Protein AF-A0A7W1Q4G5-F1 (afdb_monomer)

Solvent-accessible surface area (backbone atoms only — not comparable to full-atom values): 5236 Å² total; per-residue (Å²): 132,87,51,71,67,56,40,36,50,54,32,38,52,52,50,32,72,78,62,36,66,88,76,57,51,71,61,55,24,26,54,69,41,69,46,92,52,57,64,58,53,42,72,76,27,65,50,74,67,41,44,52,48,52,53,46,66,70,48,46,64,62,54,49,53,52,49,48,57,47,50,55,53,46,51,52,35,46,74,69,72,39,74,81,60,83,75,74,81,116

Structure (mmCIF, N/CA/C/O backbone):
data_AF-A0A7W1Q4G5-F1
#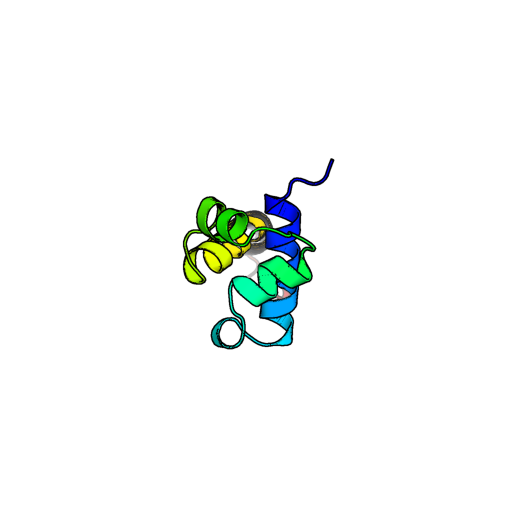
_entry.id   AF-A0A7W1Q4G5-F1
#
loop_
_atom_site.group_PDB
_atom_site.id
_atom_site.type_symbol
_atom_site.label_atom_id
_atom_site.label_alt_id
_atom_site.label_comp_id
_atom_site.label_asym_id
_atom_site.label_entity_id
_atom_site.label_seq_id
_atom_site.pdbx_PDB_ins_code
_atom_site.Cartn_x
_atom_site.Cartn_y
_atom_site.Cartn_z
_atom_site.occupancy
_atom_site.B_iso_or_equiv
_atom_site.auth_seq_id
_atom_site.auth_comp_id
_atom_site.auth_asym_id
_atom_site.auth_atom_id
_atom_site.pdbx_PDB_model_num
ATOM 1 N N . MET A 1 1 ? 12.205 3.037 16.790 1.00 46.62 1 MET A N 1
ATOM 2 C CA . MET A 1 1 ? 10.890 2.675 17.366 1.00 46.62 1 MET A CA 1
ATOM 3 C C . MET A 1 1 ? 9.935 2.524 16.199 1.00 46.62 1 MET A C 1
ATOM 5 O O . MET A 1 1 ? 9.783 3.490 15.472 1.00 46.62 1 MET A O 1
ATOM 9 N N . THR A 1 2 ? 9.397 1.331 15.947 1.00 60.88 2 THR A N 1
ATOM 10 C CA . THR A 1 2 ? 8.468 1.111 14.824 1.00 60.88 2 THR A CA 1
ATOM 11 C C . THR A 1 2 ? 7.169 1.855 15.105 1.00 60.88 2 THR A C 1
ATOM 13 O O . THR A 1 2 ? 6.531 1.580 16.129 1.00 60.88 2 THR A O 1
ATOM 16 N N . ASP A 1 3 ? 6.821 2.803 14.237 1.00 84.00 3 ASP A N 1
ATOM 17 C CA . ASP A 1 3 ? 5.611 3.608 14.369 1.00 84.00 3 ASP A CA 1
ATOM 18 C C . ASP A 1 3 ? 4.366 2.702 14.330 1.00 84.00 3 ASP A C 1
ATOM 20 O O . ASP A 1 3 ? 4.355 1.634 13.709 1.00 84.00 3 ASP A O 1
ATOM 24 N N . THR A 1 4 ? 3.306 3.103 15.030 1.00 86.62 4 THR A N 1
ATOM 25 C CA . THR A 1 4 ? 2.024 2.385 15.029 1.00 86.62 4 THR A CA 1
ATOM 26 C C . THR A 1 4 ? 1.485 2.271 13.607 1.00 86.62 4 THR A C 1
ATOM 28 O O . THR A 1 4 ? 0.986 1.211 13.232 1.00 86.62 4 THR A O 1
ATOM 31 N N . ARG A 1 5 ? 1.665 3.318 12.791 1.00 88.62 5 ARG A N 1
ATOM 32 C CA . ARG A 1 5 ? 1.304 3.319 11.371 1.00 88.62 5 ARG A CA 1
ATOM 33 C C . ARG A 1 5 ? 1.982 2.186 10.599 1.00 88.62 5 ARG A C 1
ATOM 35 O O . ARG A 1 5 ? 1.301 1.470 9.870 1.00 88.62 5 ARG A O 1
ATOM 42 N N . ASP A 1 6 ? 3.280 1.976 10.802 1.00 90.62 6 ASP A N 1
ATOM 43 C CA . ASP A 1 6 ? 4.039 0.941 10.090 1.00 90.62 6 ASP A CA 1
ATOM 44 C C . ASP A 1 6 ? 3.601 -0.467 10.497 1.00 90.62 6 ASP A C 1
ATOM 46 O O . ASP A 1 6 ? 3.458 -1.345 9.651 1.00 90.62 6 ASP A O 1
ATOM 50 N N . LYS A 1 7 ? 3.315 -0.689 11.787 1.00 92.00 7 LYS A N 1
ATOM 51 C CA . LYS A 1 7 ? 2.791 -1.982 12.263 1.00 92.00 7 LYS A CA 1
ATOM 52 C C . LYS A 1 7 ? 1.429 -2.303 11.658 1.00 92.00 7 LYS A C 1
ATOM 54 O O . LYS A 1 7 ? 1.178 -3.447 11.289 1.00 92.00 7 LYS A O 1
ATOM 59 N N . LEU A 1 8 ? 0.558 -1.298 11.568 1.00 93.50 8 LEU A N 1
ATOM 60 C CA . LEU A 1 8 ? -0.752 -1.429 10.936 1.00 93.50 8 LEU A CA 1
ATOM 61 C C . LEU A 1 8 ? -0.616 -1.745 9.445 1.00 93.50 8 LEU A C 1
ATOM 63 O O . LEU A 1 8 ? -1.302 -2.640 8.955 1.00 93.50 8 LEU A O 1
ATOM 67 N N . LEU A 1 9 ? 0.289 -1.051 8.751 1.00 95.06 9 LEU A N 1
ATOM 68 C CA . LEU A 1 9 ? 0.516 -1.244 7.323 1.00 95.06 9 LEU A CA 1
ATOM 69 C C . LEU A 1 9 ? 1.070 -2.642 7.021 1.00 95.06 9 LEU A C 1
ATOM 71 O O . LEU A 1 9 ? 0.530 -3.324 6.158 1.00 95.06 9 LEU A O 1
ATOM 75 N N . SER A 1 10 ? 2.064 -3.109 7.783 1.00 95.69 10 SER A N 1
ATOM 76 C CA . SER A 1 10 ? 2.627 -4.458 7.622 1.00 95.69 10 SER A CA 1
ATOM 77 C C . SER A 1 10 ? 1.612 -5.562 7.932 1.00 95.69 10 SER A C 1
ATOM 79 O O . SER A 1 10 ? 1.544 -6.559 7.218 1.00 95.69 10 SER A O 1
ATOM 81 N N . ALA A 1 11 ? 0.785 -5.390 8.970 1.00 96.06 11 ALA A N 1
ATOM 82 C CA . ALA A 1 11 ? -0.273 -6.350 9.279 1.00 96.06 11 ALA A CA 1
ATOM 83 C C . ALA A 1 11 ? -1.349 -6.394 8.180 1.00 96.06 11 ALA A C 1
ATOM 85 O O . ALA A 1 11 ? -1.842 -7.470 7.842 1.00 96.06 11 ALA A O 1
ATOM 86 N N . ALA A 1 12 ? -1.711 -5.237 7.618 1.00 96.44 12 ALA A N 1
ATOM 87 C CA . ALA A 1 12 ? -2.647 -5.162 6.502 1.00 96.44 12 ALA A CA 1
ATOM 88 C C . ALA A 1 12 ? -2.093 -5.818 5.238 1.00 96.44 12 ALA A C 1
ATOM 90 O O . ALA A 1 12 ? -2.805 -6.595 4.612 1.00 96.44 12 ALA A O 1
ATOM 91 N N . GLU A 1 13 ? -0.832 -5.544 4.900 1.00 97.31 13 GLU A N 1
ATOM 92 C CA . GLU A 1 13 ? -0.133 -6.129 3.754 1.00 97.31 13 GLU A CA 1
ATOM 93 C C . GLU A 1 13 ? -0.177 -7.659 3.807 1.00 97.31 13 GLU A C 1
ATOM 95 O O . GLU A 1 13 ? -0.634 -8.297 2.859 1.00 97.31 13 GLU A O 1
ATOM 100 N N . GLN A 1 14 ? 0.179 -8.241 4.954 1.00 98.00 14 GLN A N 1
ATOM 101 C CA . GLN A 1 14 ? 0.152 -9.689 5.135 1.00 98.00 14 GLN A CA 1
ATOM 102 C C . GLN A 1 14 ? -1.269 -10.266 5.036 1.00 98.00 14 GLN A C 1
ATOM 104 O O . GLN A 1 14 ? -1.504 -11.220 4.295 1.00 98.00 14 GLN A O 1
ATOM 109 N N . LEU A 1 15 ? -2.245 -9.668 5.727 1.00 98.00 15 LEU A N 1
ATOM 110 C CA . LEU A 1 15 ? -3.627 -10.156 5.695 1.00 98.00 15 LEU A CA 1
ATOM 111 C C . LEU A 1 15 ? -4.256 -10.043 4.300 1.00 98.00 15 LEU A C 1
ATOM 113 O O . LEU A 1 15 ? -4.971 -10.953 3.879 1.00 98.00 15 LEU A O 1
ATOM 117 N N . PHE A 1 16 ? -4.007 -8.944 3.585 1.00 97.69 16 PHE A N 1
ATOM 118 C CA . PHE A 1 16 ? -4.495 -8.757 2.219 1.00 97.69 16 PHE A CA 1
ATOM 119 C C . PHE A 1 16 ? -3.851 -9.751 1.252 1.00 97.69 16 PHE A C 1
ATOM 121 O O . PHE A 1 16 ? -4.560 -10.284 0.402 1.00 97.69 16 PHE A O 1
ATOM 128 N N . ALA A 1 17 ? -2.555 -10.040 1.397 1.00 97.00 17 ALA A N 1
ATOM 129 C CA . ALA A 1 17 ? -1.864 -11.027 0.569 1.00 97.00 17 ALA A CA 1
ATOM 130 C C . ALA A 1 17 ? -2.394 -12.454 0.793 1.00 97.00 17 ALA A C 1
ATOM 132 O O . ALA A 1 17 ? -2.571 -13.204 -0.163 1.00 97.00 17 ALA A O 1
ATOM 133 N N . GLU A 1 18 ? -2.679 -12.825 2.042 1.00 98.06 18 GLU A N 1
ATOM 134 C CA . GLU A 1 18 ? -3.126 -14.179 2.392 1.00 98.06 18 GLU A CA 1
ATOM 135 C C . GLU A 1 18 ? -4.608 -14.429 2.081 1.00 98.06 18 GLU A C 1
ATOM 137 O O . GLU A 1 18 ? -4.989 -15.544 1.723 1.00 98.06 18 GLU A O 1
ATOM 142 N N . ARG A 1 19 ? -5.466 -13.418 2.263 1.00 97.69 19 ARG A N 1
ATOM 143 C CA . ARG A 1 19 ? -6.932 -13.596 2.266 1.00 97.69 19 ARG A CA 1
ATOM 144 C C . ARG A 1 19 ? -7.666 -12.779 1.207 1.00 97.69 19 ARG A C 1
ATOM 146 O O . ARG A 1 19 ? -8.859 -12.996 1.006 1.00 97.69 19 ARG A O 1
ATOM 153 N N . GLY A 1 20 ? -6.980 -11.857 0.541 1.00 96.56 20 GLY A N 1
ATOM 154 C CA . GLY A 1 20 ? -7.584 -10.880 -0.357 1.00 96.56 20 GLY A CA 1
ATOM 155 C C . GLY A 1 20 ? -8.122 -9.648 0.376 1.00 96.56 20 GLY A C 1
ATOM 156 O O . GLY A 1 20 ? -8.512 -9.695 1.545 1.00 96.56 20 GLY A O 1
ATOM 157 N N . VAL A 1 21 ? -8.160 -8.525 -0.343 1.00 96.25 21 VAL A N 1
ATOM 158 C CA . VAL A 1 21 ? -8.519 -7.198 0.187 1.00 96.25 21 VAL A CA 1
ATOM 159 C C . VAL A 1 21 ? -9.938 -7.176 0.766 1.00 96.25 21 VAL A C 1
ATOM 161 O O . VAL A 1 21 ? -10.152 -6.694 1.879 1.00 96.25 21 VAL A O 1
ATOM 164 N N . ASP A 1 22 ? -10.913 -7.749 0.059 1.00 95.94 22 ASP A N 1
ATOM 165 C CA . ASP A 1 22 ? -12.323 -7.673 0.462 1.00 95.94 22 ASP A CA 1
ATOM 166 C C . ASP A 1 22 ? -12.679 -8.527 1.681 1.00 95.94 22 ASP A C 1
ATOM 168 O O . ASP A 1 22 ? -13.638 -8.219 2.396 1.00 95.94 22 ASP A O 1
ATOM 172 N N . ALA A 1 23 ? -11.881 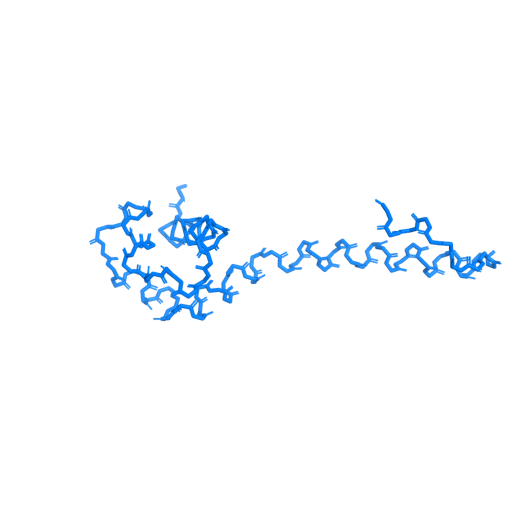-9.561 1.954 1.00 96.38 23 ALA A N 1
ATOM 173 C CA . ALA A 1 23 ? -12.092 -10.499 3.051 1.00 96.38 23 ALA A CA 1
ATOM 174 C C . ALA A 1 23 ? -11.559 -9.998 4.404 1.00 96.38 23 ALA A C 1
ATOM 176 O O . ALA A 1 23 ? -11.704 -10.698 5.410 1.00 96.38 23 ALA A O 1
ATOM 177 N N . VAL A 1 24 ? -10.919 -8.823 4.435 1.00 95.88 24 VAL A N 1
ATOM 178 C CA . VAL A 1 24 ? -10.229 -8.291 5.614 1.00 95.88 24 VAL A CA 1
ATOM 179 C C . VAL A 1 24 ? -10.845 -6.957 6.048 1.00 95.88 24 VAL A C 1
ATOM 181 O O . VAL A 1 24 ? -11.063 -6.025 5.266 1.00 95.88 24 VAL A O 1
ATOM 184 N N . SER A 1 25 ? -11.141 -6.856 7.342 1.00 93.56 25 SER A N 1
ATOM 185 C CA . SER A 1 25 ? -11.662 -5.646 7.982 1.00 93.56 25 SER A CA 1
ATOM 186 C C . SER A 1 25 ? -10.572 -4.835 8.697 1.00 93.56 25 SER A C 1
ATOM 188 O O . SER A 1 25 ? -9.584 -5.375 9.193 1.00 93.56 25 SER A O 1
ATOM 190 N N . LEU A 1 26 ? -10.798 -3.526 8.863 1.00 92.00 26 LEU A N 1
ATOM 191 C CA . LEU A 1 26 ? -9.896 -2.638 9.620 1.00 92.00 26 LEU A CA 1
ATOM 192 C C . LEU A 1 26 ? -9.693 -3.082 11.079 1.00 92.00 26 LEU A C 1
ATOM 194 O O . LEU A 1 26 ? -8.631 -2.873 11.669 1.00 92.00 26 LEU A O 1
ATOM 198 N N . ARG A 1 27 ? -10.702 -3.730 11.671 1.00 91.62 27 ARG A N 1
ATOM 199 C CA . ARG A 1 27 ? -10.617 -4.286 13.028 1.00 91.62 27 ARG A CA 1
ATOM 200 C C . ARG A 1 27 ? -9.666 -5.478 13.095 1.00 91.62 27 ARG A C 1
ATOM 202 O O . ARG A 1 27 ? -8.916 -5.592 14.061 1.00 91.62 27 ARG A O 1
ATOM 209 N N . GLU A 1 28 ? -9.688 -6.353 12.090 1.00 93.88 28 GLU A N 1
ATOM 210 C CA . GLU A 1 28 ? -8.749 -7.477 12.001 1.00 93.88 28 GLU A CA 1
ATOM 211 C C . GLU A 1 28 ? -7.311 -6.984 11.853 1.00 93.88 28 GLU A C 1
ATOM 213 O O . GLU A 1 28 ? -6.445 -7.469 12.575 1.00 93.88 28 GLU A O 1
ATOM 218 N N . ILE A 1 29 ? -7.088 -5.966 11.016 1.00 93.94 29 ILE A N 1
ATOM 219 C CA . ILE A 1 29 ? -5.782 -5.309 10.851 1.00 93.94 29 ILE A CA 1
ATOM 220 C C . ILE A 1 29 ? -5.294 -4.734 12.186 1.00 93.94 29 ILE A C 1
ATOM 222 O O . ILE A 1 29 ? -4.184 -5.031 12.623 1.00 93.94 29 ILE A O 1
ATOM 226 N N . THR A 1 30 ? -6.145 -3.967 12.877 1.00 91.31 30 THR A N 1
ATOM 227 C CA . THR A 1 30 ? -5.819 -3.378 14.190 1.00 91.31 30 THR A CA 1
ATOM 228 C C . THR A 1 30 ? -5.393 -4.457 15.190 1.00 91.31 30 THR A C 1
ATOM 230 O O . THR A 1 30 ? -4.384 -4.315 15.883 1.00 91.31 30 THR A O 1
ATOM 233 N N . ARG A 1 31 ? -6.156 -5.558 15.248 1.00 92.56 31 ARG A N 1
ATOM 234 C CA . ARG A 1 31 ? -5.895 -6.681 16.153 1.00 92.56 31 ARG A CA 1
ATOM 235 C C . ARG A 1 31 ? -4.588 -7.393 15.807 1.00 92.56 31 ARG A C 1
ATOM 237 O O . ARG A 1 31 ? -3.811 -7.675 16.713 1.00 92.56 31 ARG A O 1
ATOM 244 N N . ALA A 1 32 ? -4.339 -7.661 14.526 1.00 93.94 32 ALA A N 1
ATOM 245 C CA . ALA A 1 32 ? -3.123 -8.323 14.056 1.00 93.94 32 ALA A CA 1
ATOM 246 C C . ALA A 1 32 ? -1.861 -7.488 14.326 1.00 93.94 32 ALA A C 1
ATOM 248 O O . ALA A 1 32 ? -0.831 -8.031 14.708 1.00 93.94 32 ALA A O 1
ATOM 249 N N . ALA A 1 33 ? -1.961 -6.162 14.233 1.00 92.12 33 ALA A N 1
ATOM 250 C CA . ALA A 1 33 ? -0.875 -5.247 14.572 1.00 92.12 33 ALA A CA 1
ATOM 251 C C . ALA A 1 33 ? -0.617 -5.098 16.087 1.00 92.12 33 ALA A C 1
ATOM 253 O O . ALA A 1 33 ? 0.276 -4.348 16.491 1.00 92.12 33 ALA A O 1
ATOM 254 N N . GLY A 1 34 ? -1.419 -5.747 16.941 1.00 89.06 34 GLY A N 1
ATOM 255 C CA . GLY A 1 34 ? -1.336 -5.614 18.398 1.00 89.06 34 GLY A CA 1
ATOM 256 C C . GLY A 1 34 ? -1.754 -4.233 18.920 1.00 89.06 34 GLY A C 1
ATOM 257 O O . GLY A 1 34 ? -1.466 -3.891 20.070 1.00 89.06 34 GLY A O 1
ATOM 258 N N . ALA A 1 35 ? -2.426 -3.425 18.096 1.00 81.69 35 ALA A N 1
ATOM 259 C CA . ALA A 1 35 ? -2.942 -2.130 18.506 1.00 81.69 35 ALA A CA 1
ATOM 260 C C . ALA A 1 35 ? -4.235 -2.323 19.312 1.00 81.69 35 ALA A C 1
ATOM 262 O O . ALA A 1 35 ? -5.132 -3.069 18.926 1.00 81.69 35 ALA A O 1
ATOM 263 N N . ARG A 1 36 ? -4.356 -1.632 20.451 1.00 71.69 36 ARG A N 1
ATOM 264 C CA . ARG A 1 36 ? -5.575 -1.692 21.280 1.00 71.69 36 ARG A CA 1
ATOM 265 C C . ARG A 1 36 ? -6.686 -0.763 20.783 1.00 71.69 36 ARG A C 1
ATOM 267 O O . ARG A 1 36 ? -7.816 -0.889 21.239 1.00 71.69 36 ARG A O 1
ATOM 274 N N . ASN A 1 37 ? -6.374 0.170 19.878 1.00 68.50 37 ASN A N 1
ATOM 275 C CA . ASN A 1 37 ? -7.293 1.222 19.456 1.00 68.50 37 ASN A CA 1
ATOM 276 C C . ASN A 1 37 ? -7.510 1.227 17.935 1.00 68.50 37 ASN A C 1
ATOM 278 O O . ASN A 1 37 ? -6.620 1.604 17.178 1.00 68.50 37 ASN A O 1
ATOM 282 N N . VAL A 1 38 ? -8.724 0.869 17.507 1.00 65.19 38 VAL A N 1
ATOM 283 C CA . VAL A 1 38 ? -9.158 0.875 16.095 1.00 65.19 38 VAL A CA 1
ATOM 284 C C . VAL A 1 38 ? -9.180 2.289 15.504 1.00 65.19 38 VAL A C 1
ATOM 286 O O . VAL A 1 38 ? -8.975 2.447 14.302 1.00 65.19 38 VAL A O 1
ATOM 289 N N . ILE A 1 39 ? -9.337 3.323 16.340 1.00 72.00 39 ILE A N 1
ATOM 290 C CA . ILE A 1 39 ? -9.298 4.727 15.904 1.00 72.00 39 ILE A CA 1
ATOM 291 C C . ILE A 1 39 ? -7.939 5.060 15.277 1.00 72.00 39 ILE A C 1
ATOM 293 O O . ILE A 1 39 ? -7.885 5.866 14.360 1.00 72.00 39 ILE A O 1
ATOM 297 N N . ALA A 1 40 ? -6.852 4.397 15.690 1.00 68.38 40 ALA A N 1
ATOM 298 C CA . ALA A 1 40 ? -5.543 4.595 15.070 1.00 68.38 40 ALA A CA 1
ATOM 299 C C . ALA A 1 40 ? -5.549 4.199 13.582 1.00 68.38 40 ALA A C 1
ATOM 301 O O . ALA A 1 40 ? -5.025 4.933 12.753 1.00 68.38 40 ALA A O 1
ATOM 302 N N . VAL A 1 41 ? -6.197 3.086 13.217 1.00 69.81 41 VAL A N 1
ATOM 303 C CA . VAL A 1 41 ? -6.315 2.667 11.808 1.00 69.81 41 VAL A CA 1
ATOM 304 C C . VAL A 1 41 ? -7.165 3.642 11.008 1.00 69.81 41 VAL A C 1
ATOM 306 O O . VAL A 1 41 ? -6.749 4.060 9.934 1.00 69.81 41 VAL A O 1
ATOM 309 N N . GLN A 1 42 ? -8.327 4.028 11.536 1.00 73.50 42 GLN A N 1
ATOM 310 C CA . GLN A 1 42 ? -9.207 4.978 10.850 1.00 73.50 42 GLN A CA 1
ATOM 311 C C . GLN A 1 42 ? -8.569 6.364 10.712 1.00 73.50 42 GLN A C 1
ATOM 313 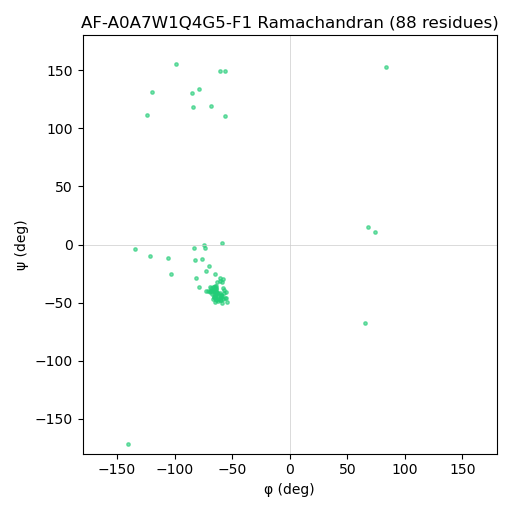O O . GLN A 1 42 ? -8.735 7.002 9.685 1.00 73.50 42 GLN A O 1
ATOM 318 N N . TYR A 1 43 ? -7.789 6.814 11.695 1.00 77.50 43 TYR A N 1
ATOM 319 C CA . TYR A 1 43 ? -7.067 8.082 11.604 1.00 77.50 43 TYR A CA 1
ATOM 320 C C . TYR A 1 43 ? -5.945 8.045 10.557 1.00 77.50 43 TYR A C 1
ATOM 322 O O . TYR A 1 43 ? -5.732 9.020 9.846 1.00 77.50 43 TYR A O 1
ATOM 330 N N . HIS A 1 44 ? -5.212 6.932 10.455 1.00 81.75 44 HIS A N 1
ATOM 331 C CA . HIS A 1 44 ? -4.074 6.836 9.538 1.00 81.75 44 HIS A CA 1
ATOM 332 C C . HIS A 1 44 ? -4.459 6.527 8.092 1.00 81.75 44 HIS A C 1
ATOM 334 O O . HIS A 1 44 ? -3.703 6.889 7.190 1.00 81.75 44 HIS A O 1
ATOM 340 N N . PHE A 1 45 ? -5.572 5.824 7.880 1.00 87.75 45 PHE A N 1
ATOM 341 C CA . PHE A 1 45 ? -5.905 5.256 6.574 1.00 87.75 45 PHE A CA 1
ATOM 342 C C . PHE A 1 45 ? -7.351 5.472 6.138 1.00 87.75 45 PHE A C 1
ATOM 344 O O . PHE A 1 45 ? -7.665 5.098 5.018 1.00 87.75 45 PHE A O 1
ATOM 351 N N . GLU A 1 46 ? -8.204 6.063 6.980 1.00 88.12 46 GLU A N 1
ATOM 352 C CA . GLU A 1 46 ? -9.622 6.342 6.712 1.00 88.12 46 GLU A CA 1
ATOM 353 C C . GLU A 1 46 ? -10.481 5.075 6.540 1.00 88.12 46 GLU A C 1
ATOM 355 O O . GLU A 1 46 ? -11.288 4.738 7.414 1.00 88.12 46 GLU A O 1
ATOM 360 N N . ASP A 1 47 ? -10.254 4.320 5.467 1.00 91.81 47 ASP A N 1
ATOM 361 C CA . ASP A 1 47 ? -10.983 3.117 5.095 1.00 91.81 47 ASP A CA 1
ATOM 362 C C . ASP A 1 47 ? -10.068 2.007 4.523 1.00 91.81 47 ASP A C 1
ATOM 364 O O . ASP A 1 47 ? -8.838 2.067 4.571 1.00 91.81 47 ASP A O 1
ATOM 368 N N . ARG A 1 48 ? -10.668 0.930 3.998 1.00 93.81 48 ARG A N 1
ATOM 369 C CA . ARG A 1 48 ? -9.925 -0.179 3.375 1.00 93.81 48 ARG A CA 1
ATOM 370 C C . ARG A 1 48 ? -9.165 0.265 2.119 1.00 93.81 48 ARG A C 1
ATOM 372 O O . ARG A 1 48 ? -8.057 -0.217 1.886 1.00 93.81 48 ARG A O 1
ATOM 379 N N . ALA A 1 49 ? -9.755 1.147 1.314 1.00 94.81 49 ALA A N 1
ATOM 380 C CA . ALA A 1 49 ? -9.140 1.643 0.090 1.00 94.81 49 ALA A CA 1
ATOM 381 C C . ALA A 1 49 ? -7.935 2.539 0.407 1.00 94.81 49 ALA A C 1
ATOM 383 O O . ALA A 1 49 ? -6.909 2.435 -0.265 1.00 94.81 49 ALA A O 1
ATOM 384 N N . GLY A 1 50 ? -7.999 3.340 1.471 1.00 95.56 50 GLY A N 1
ATOM 385 C CA . GLY A 1 50 ? -6.874 4.126 1.962 1.00 95.56 50 GLY A CA 1
ATOM 386 C C . GLY A 1 50 ? -5.739 3.256 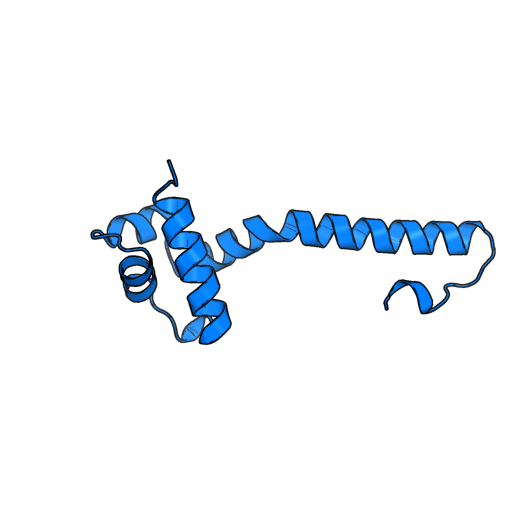2.506 1.00 95.56 50 GLY A C 1
ATOM 387 O O . GLY A 1 50 ? -4.572 3.537 2.228 1.00 95.56 50 GLY A O 1
ATOM 388 N N . VAL A 1 51 ? -6.044 2.132 3.171 1.00 95.38 51 VAL A N 1
ATOM 389 C CA . VAL A 1 51 ? -5.017 1.136 3.542 1.00 95.38 51 VAL A CA 1
ATOM 390 C C . VAL A 1 51 ? -4.352 0.550 2.293 1.00 95.38 51 VAL A C 1
ATOM 392 O O . VAL A 1 51 ? -3.125 0.524 2.211 1.00 95.38 51 VAL A O 1
ATOM 395 N N . LEU A 1 52 ? -5.138 0.111 1.302 1.00 96.00 52 LEU A N 1
ATOM 396 C CA . LEU A 1 52 ? -4.599 -0.429 0.050 1.00 96.00 52 LEU A CA 1
ATOM 397 C C . LEU A 1 52 ? -3.738 0.608 -0.684 1.00 96.00 52 LEU A C 1
ATOM 399 O O . LEU A 1 52 ? -2.639 0.294 -1.129 1.00 96.00 52 LEU A O 1
ATOM 403 N N . THR A 1 53 ? -4.202 1.855 -0.749 1.00 96.69 53 THR A N 1
ATOM 404 C CA . THR A 1 53 ? -3.465 2.974 -1.350 1.00 96.69 53 THR A CA 1
ATOM 405 C C . THR A 1 53 ? -2.138 3.209 -0.636 1.00 96.69 53 THR A C 1
ATOM 407 O O . THR A 1 53 ? -1.122 3.407 -1.294 1.00 96.69 53 THR A O 1
ATOM 410 N N . ALA A 1 54 ? -2.105 3.133 0.697 1.00 96.06 54 ALA A N 1
ATOM 411 C CA . ALA A 1 54 ? -0.869 3.279 1.459 1.00 96.06 54 ALA A CA 1
ATOM 412 C C . ALA A 1 54 ? 0.128 2.136 1.201 1.00 96.06 54 ALA A C 1
ATOM 414 O O . ALA A 1 54 ? 1.331 2.388 1.140 1.00 96.06 54 ALA A O 1
ATOM 415 N N . ILE A 1 55 ? -0.355 0.900 1.022 1.00 96.31 55 ILE A N 1
ATOM 416 C CA . ILE A 1 55 ? 0.489 -0.241 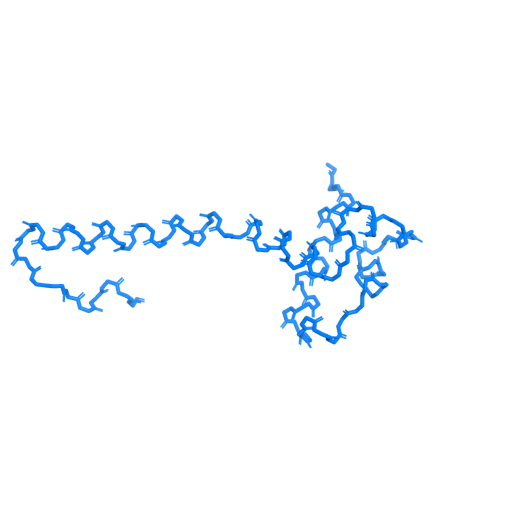0.635 1.00 96.31 55 ILE A CA 1
ATOM 417 C C . ILE A 1 55 ? 1.052 -0.000 -0.769 1.00 96.31 55 ILE A C 1
ATOM 419 O O . ILE A 1 55 ? 2.260 -0.078 -0.968 1.00 96.31 55 ILE A O 1
ATOM 423 N N . LEU A 1 56 ? 0.207 0.370 -1.734 1.00 96.19 56 LEU A N 1
ATOM 424 C CA . LEU A 1 56 ? 0.658 0.679 -3.093 1.00 96.19 56 LEU A CA 1
ATOM 425 C C . LEU A 1 56 ? 1.691 1.809 -3.096 1.00 96.19 56 LEU A C 1
ATOM 427 O O . LEU A 1 56 ? 2.750 1.653 -3.688 1.00 96.19 56 LEU A O 1
ATOM 431 N N . ALA A 1 57 ? 1.445 2.902 -2.375 1.00 96.25 57 ALA A N 1
ATOM 432 C CA . ALA A 1 57 ? 2.380 4.022 -2.276 1.00 96.25 57 ALA A CA 1
ATOM 433 C C . ALA A 1 57 ? 3.736 3.625 -1.666 1.00 96.25 57 ALA A C 1
ATOM 435 O O . ALA A 1 57 ? 4.759 4.196 -2.034 1.00 96.25 57 ALA A O 1
ATOM 436 N N . LYS A 1 58 ? 3.758 2.641 -0.756 1.00 95.06 58 LYS A N 1
ATOM 437 C CA . LYS A 1 58 ? 4.994 2.090 -0.186 1.00 95.06 58 LYS A CA 1
ATOM 438 C C . LYS A 1 58 ? 5.809 1.301 -1.220 1.00 95.06 58 LYS A C 1
ATOM 440 O O . LYS A 1 58 ? 7.029 1.370 -1.170 1.00 95.06 58 LYS A O 1
ATOM 445 N N . HIS A 1 59 ? 5.163 0.563 -2.126 1.00 95.56 59 HIS A N 1
ATOM 446 C CA . HIS A 1 59 ? 5.843 -0.373 -3.038 1.00 95.56 59 HIS A CA 1
ATOM 447 C C . HIS A 1 59 ? 6.011 0.128 -4.478 1.00 95.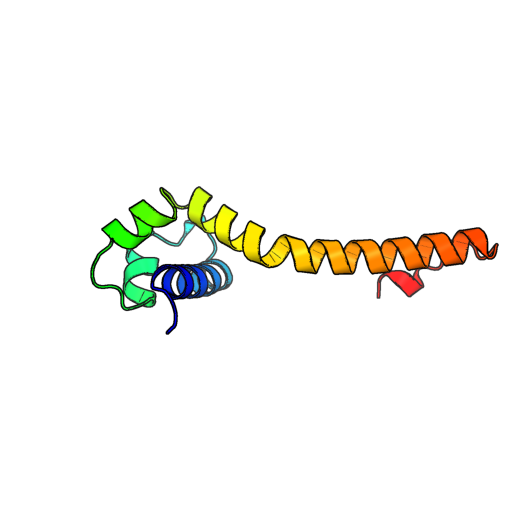56 59 HIS A C 1
ATOM 449 O O . HIS A 1 59 ? 6.924 -0.315 -5.171 1.00 95.56 59 HIS A O 1
ATOM 455 N N . LEU A 1 60 ? 5.157 1.044 -4.940 1.00 96.50 60 LEU A N 1
ATOM 456 C CA . LEU A 1 60 ? 5.210 1.585 -6.300 1.00 96.50 60 LEU A CA 1
ATOM 457 C C . LEU A 1 60 ? 6.572 2.191 -6.665 1.00 96.50 60 LEU A C 1
ATOM 459 O O . LEU A 1 60 ? 7.030 1.890 -7.761 1.00 96.50 60 LEU A O 1
ATOM 463 N N . PRO A 1 61 ? 7.272 2.943 -5.790 1.00 97.56 61 PRO A N 1
ATOM 464 C CA . PRO A 1 61 ? 8.587 3.482 -6.135 1.00 97.56 61 PRO A CA 1
ATOM 465 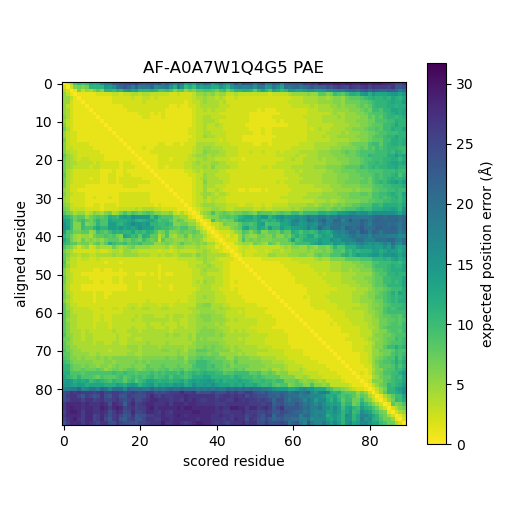C C . PRO A 1 61 ? 9.603 2.407 -6.543 1.00 97.56 61 PRO A C 1
ATOM 467 O O . PRO A 1 61 ? 10.319 2.582 -7.527 1.00 97.56 61 PRO A O 1
ATOM 470 N N . ASP A 1 62 ? 9.631 1.273 -5.838 1.00 96.88 62 ASP A N 1
ATOM 471 C CA . ASP A 1 62 ? 10.547 0.169 -6.145 1.00 96.88 62 ASP A CA 1
ATOM 472 C C . ASP A 1 62 ? 10.144 -0.547 -7.443 1.00 96.88 62 ASP A C 1
ATOM 474 O O . ASP A 1 62 ? 10.993 -0.901 -8.267 1.00 96.88 62 ASP A O 1
ATOM 478 N N . VAL A 1 63 ? 8.835 -0.732 -7.652 1.00 96.31 63 VAL A N 1
ATOM 479 C CA . VAL A 1 63 ? 8.283 -1.303 -8.891 1.00 96.31 63 VAL A CA 1
ATOM 480 C C . VAL A 1 63 ? 8.613 -0.417 -10.090 1.00 96.31 63 VAL A C 1
ATOM 482 O O . VAL A 1 63 ? 9.050 -0.926 -11.123 1.00 96.31 63 VAL A O 1
ATOM 485 N N . ASP A 1 64 ? 8.442 0.894 -9.956 1.00 97.06 64 ASP A N 1
ATOM 486 C CA . ASP A 1 64 ? 8.702 1.865 -11.015 1.00 97.06 64 ASP A CA 1
ATOM 487 C C . ASP A 1 64 ? 10.198 1.984 -11.303 1.00 97.06 64 ASP A C 1
ATOM 489 O O . ASP A 1 64 ? 10.591 1.982 -12.467 1.00 97.06 64 ASP A O 1
ATOM 493 N N . ALA A 1 65 ? 11.053 1.975 -10.276 1.00 97.19 65 ALA A N 1
ATOM 494 C CA . ALA A 1 65 ? 12.502 1.931 -10.462 1.00 97.19 65 ALA A CA 1
ATOM 495 C C . ALA A 1 65 ? 12.932 0.682 -11.246 1.00 97.19 65 ALA A C 1
ATOM 497 O O . ALA A 1 65 ? 13.731 0.770 -12.182 1.00 97.19 65 ALA A O 1
ATOM 498 N N . ARG A 1 66 ? 12.367 -0.486 -10.913 1.00 96.38 66 ARG A N 1
ATOM 499 C CA . ARG A 1 66 ? 12.641 -1.719 -11.658 1.00 96.38 66 ARG A CA 1
ATOM 500 C C . ARG A 1 66 ? 12.110 -1.640 -13.087 1.00 96.38 66 ARG A C 1
ATOM 502 O O . ARG A 1 66 ? 12.814 -2.060 -14.000 1.00 96.38 66 ARG A O 1
ATOM 509 N N . ARG A 1 67 ? 10.903 -1.104 -13.288 1.00 96.00 67 ARG A N 1
ATOM 510 C CA . ARG A 1 67 ? 10.309 -0.909 -14.617 1.00 96.00 67 ARG A CA 1
ATOM 511 C C . ARG A 1 67 ? 11.177 0.005 -15.481 1.00 96.00 67 ARG A C 1
ATOM 513 O O . ARG A 1 67 ? 11.446 -0.365 -16.617 1.00 96.00 67 ARG A O 1
ATOM 520 N N . HIS A 1 68 ? 11.630 1.143 -14.960 1.00 96.81 68 HIS A N 1
ATOM 521 C CA . HIS A 1 68 ? 12.505 2.059 -15.695 1.00 96.81 68 HIS A CA 1
ATOM 522 C C . HIS A 1 68 ? 13.814 1.381 -16.095 1.00 96.81 68 HIS A C 1
ATOM 524 O O . HIS A 1 68 ? 14.149 1.394 -17.268 1.00 96.81 68 HIS A O 1
ATOM 530 N N . ALA A 1 69 ? 14.468 0.654 -15.185 1.00 95.38 69 ALA A N 1
ATOM 531 C CA . ALA A 1 69 ? 15.699 -0.064 -15.520 1.00 95.38 69 ALA A CA 1
ATOM 532 C C . ALA A 1 69 ? 15.524 -1.094 -16.658 1.00 95.38 69 ALA A C 1
ATOM 534 O O . ALA A 1 69 ? 16.454 -1.339 -17.423 1.00 95.38 69 ALA A O 1
ATOM 535 N N . LEU A 1 70 ? 14.346 -1.720 -16.766 1.00 92.75 70 LEU A N 1
ATOM 536 C CA . LEU A 1 70 ? 14.033 -2.626 -17.875 1.00 92.75 70 LEU A CA 1
ATOM 537 C C . LEU A 1 70 ? 13.807 -1.866 -19.190 1.00 92.75 70 LEU A C 1
ATOM 539 O O . LEU A 1 70 ? 14.257 -2.327 -20.235 1.00 92.75 70 LEU A O 1
ATOM 543 N N . LEU A 1 71 ? 13.124 -0.719 -19.139 1.00 94.00 71 LEU A N 1
ATOM 544 C CA . LEU A 1 71 ? 12.892 0.132 -20.309 1.00 94.00 71 LEU A CA 1
ATOM 545 C C . LEU A 1 71 ? 14.200 0.731 -20.835 1.00 94.00 71 LEU A C 1
ATOM 547 O O . LEU A 1 71 ? 14.460 0.612 -22.028 1.00 94.00 71 LEU A O 1
ATOM 551 N N . ASP A 1 72 ? 15.060 1.241 -19.953 1.00 94.12 72 ASP A N 1
ATOM 552 C CA . ASP A 1 72 ? 16.382 1.775 -20.305 1.00 94.12 72 ASP A CA 1
ATOM 553 C C . ASP A 1 72 ? 17.239 0.718 -21.028 1.00 94.12 72 ASP A C 1
ATOM 555 O O . ASP A 1 72 ? 17.950 1.014 -21.988 1.00 94.12 72 ASP A O 1
ATOM 559 N N . GLY A 1 73 ? 17.155 -0.546 -20.594 1.00 90.81 73 GLY A N 1
ATOM 560 C CA . GLY A 1 73 ? 17.838 -1.660 -21.253 1.00 90.81 73 GLY A CA 1
ATOM 561 C C . GLY A 1 73 ? 17.324 -1.922 -22.671 1.00 90.81 73 GLY A C 1
ATOM 562 O O . GLY A 1 73 ? 18.118 -2.154 -23.581 1.00 90.81 73 GLY A O 1
ATOM 563 N N . ILE A 1 74 ? 16.006 -1.846 -22.875 1.00 90.56 74 ILE A N 1
ATOM 564 C CA . ILE A 1 74 ? 15.384 -2.006 -24.198 1.00 90.56 74 ILE A CA 1
ATOM 565 C C . ILE A 1 74 ? 15.755 -0.834 -25.115 1.00 90.56 74 ILE A C 1
ATOM 567 O O . ILE A 1 74 ? 16.080 -1.059 -26.279 1.00 90.56 74 ILE A O 1
ATOM 571 N N . GLU A 1 75 ? 15.732 0.399 -24.607 1.00 90.50 75 GLU A N 1
ATOM 572 C CA . GLU A 1 75 ? 16.138 1.593 -25.361 1.00 90.50 75 GLU A CA 1
ATOM 573 C C . GLU A 1 75 ? 17.597 1.483 -25.820 1.00 90.50 75 GLU A C 1
ATOM 575 O O . GLU A 1 75 ? 17.889 1.689 -26.997 1.00 90.50 75 GLU A O 1
ATOM 580 N N . ALA A 1 76 ? 18.494 1.028 -24.940 1.00 89.44 76 ALA A N 1
ATOM 581 C CA . ALA A 1 76 ? 19.894 0.800 -25.287 1.00 89.44 76 ALA A CA 1
ATOM 582 C C . ALA A 1 76 ? 20.090 -0.303 -26.348 1.00 89.44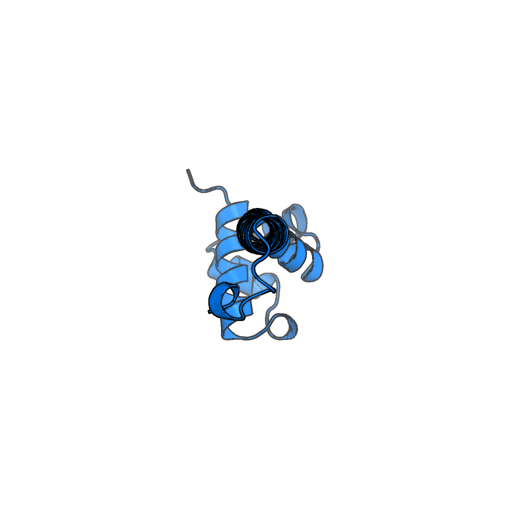 76 ALA A C 1
ATOM 584 O O . ALA A 1 76 ? 20.961 -0.170 -27.209 1.00 89.44 76 ALA A O 1
ATOM 585 N N . GLU A 1 77 ? 19.301 -1.387 -26.316 1.00 87.69 77 GLU A N 1
ATOM 586 C CA . GLU A 1 77 ? 19.331 -2.422 -27.364 1.00 87.69 77 GLU A CA 1
ATOM 587 C C . GLU A 1 77 ? 18.916 -1.847 -28.725 1.00 87.69 77 GLU A C 1
ATOM 589 O O . GLU A 1 77 ? 19.618 -2.052 -29.722 1.00 87.69 77 GLU A O 1
ATOM 594 N N . ILE A 1 78 ? 17.817 -1.084 -28.748 1.00 86.94 78 ILE A N 1
ATOM 595 C CA . ILE A 1 78 ? 17.290 -0.441 -29.956 1.00 86.94 78 ILE A CA 1
ATOM 596 C C . ILE A 1 78 ? 18.318 0.535 -30.540 1.00 86.94 78 ILE A C 1
ATOM 598 O O . ILE A 1 78 ? 18.611 0.462 -31.737 1.00 86.94 78 ILE A O 1
ATOM 602 N N . ASP A 1 79 ? 18.907 1.399 -29.709 1.00 85.88 79 ASP A N 1
ATOM 603 C CA . ASP A 1 79 ? 19.923 2.374 -30.126 1.00 85.88 79 ASP A CA 1
ATOM 604 C C . ASP A 1 79 ? 21.196 1.701 -30.658 1.00 85.88 79 ASP A C 1
ATOM 606 O O . ASP A 1 79 ? 21.838 2.201 -31.585 1.00 85.88 79 ASP A O 1
ATOM 610 N N . ALA A 1 80 ? 21.546 0.526 -30.127 1.00 84.62 80 ALA A N 1
ATOM 611 C CA . ALA A 1 80 ? 22.660 -0.286 -30.612 1.00 84.62 80 ALA A CA 1
ATOM 612 C C . ALA A 1 80 ? 22.362 -1.016 -31.940 1.00 84.62 80 ALA A C 1
ATOM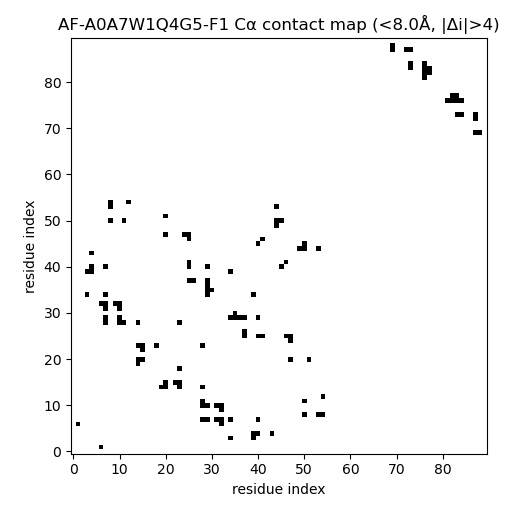 614 O O . ALA A 1 80 ? 23.224 -1.732 -32.457 1.00 84.62 80 ALA A O 1
ATOM 615 N N . GLY A 1 81 ? 21.159 -0.862 -32.504 1.00 79.12 81 GLY A N 1
ATOM 616 C CA . GLY A 1 81 ? 20.729 -1.543 -33.726 1.00 79.12 81 GLY A CA 1
ATOM 617 C C . GLY A 1 81 ? 20.404 -3.026 -33.525 1.00 79.12 81 GLY A C 1
ATOM 618 O O . GLY A 1 81 ? 20.213 -3.750 -34.507 1.00 79.12 81 GLY A O 1
ATOM 619 N N . ALA A 1 82 ? 20.329 -3.492 -32.275 1.00 68.12 82 ALA A N 1
ATOM 620 C CA . ALA A 1 82 ? 19.774 -4.792 -31.943 1.00 68.12 82 ALA A CA 1
ATOM 621 C C . ALA A 1 82 ? 18.249 -4.637 -31.833 1.00 68.12 82 ALA A C 1
ATOM 623 O O . ALA A 1 82 ? 17.740 -3.875 -31.019 1.00 68.12 82 ALA A O 1
ATOM 624 N N . GLY A 1 83 ? 17.485 -5.334 -32.681 1.00 61.00 83 GLY A N 1
ATOM 625 C CA . GLY A 1 83 ? 16.028 -5.376 -32.512 1.00 61.00 83 GLY A CA 1
ATOM 626 C C . GLY A 1 83 ? 15.671 -5.896 -31.110 1.00 61.00 83 GLY A C 1
ATOM 627 O O . GLY A 1 83 ? 16.433 -6.710 -30.586 1.00 61.00 83 GLY A O 1
ATOM 628 N N . PRO A 1 84 ? 14.543 -5.468 -30.507 1.00 58.59 84 PRO A N 1
ATOM 629 C CA . PRO A 1 84 ? 14.238 -5.745 -29.105 1.00 58.59 84 PRO A CA 1
ATOM 630 C C . PRO A 1 84 ? 14.269 -7.251 -28.855 1.00 58.59 84 PRO A C 1
ATOM 632 O O . PRO A 1 84 ? 13.425 -7.998 -29.367 1.00 58.59 84 PRO A O 1
ATOM 635 N N . THR A 1 85 ? 15.265 -7.724 -28.103 1.00 63.47 85 THR A N 1
ATOM 636 C CA . THR A 1 85 ? 15.351 -9.145 -27.800 1.00 63.47 85 THR A CA 1
ATOM 637 C C . THR A 1 85 ? 14.491 -9.448 -26.583 1.00 63.47 85 THR A C 1
ATOM 639 O O . THR A 1 85 ? 14.598 -8.824 -25.533 1.00 63.47 85 THR A O 1
ATOM 642 N N . ALA A 1 86 ? 13.641 -10.472 -26.687 1.00 57.47 86 ALA A N 1
ATOM 643 C CA . ALA A 1 86 ? 12.770 -10.939 -25.601 1.00 57.47 86 ALA A CA 1
ATOM 644 C C . ALA A 1 86 ? 13.521 -11.378 -24.316 1.00 57.47 86 ALA A C 1
ATOM 646 O O . ALA A 1 86 ? 12.892 -11.803 -23.350 1.00 57.47 86 ALA A O 1
ATOM 647 N N . ARG A 1 87 ? 14.859 -11.281 -24.288 1.00 58.12 87 ARG A N 1
ATOM 648 C CA . ARG A 1 87 ? 15.715 -11.566 -23.131 1.00 58.12 87 ARG A CA 1
ATOM 649 C C . ARG A 1 87 ? 15.589 -10.545 -22.001 1.00 58.12 87 ARG A C 1
ATOM 651 O O . ARG A 1 87 ? 15.941 -10.893 -20.884 1.00 58.12 87 ARG A O 1
ATOM 658 N N . ALA A 1 88 ? 15.066 -9.346 -22.255 1.00 51.94 88 ALA A N 1
ATOM 659 C CA . ALA A 1 88 ? 14.975 -8.298 -21.238 1.00 51.94 88 ALA A CA 1
ATOM 660 C C . ALA A 1 88 ? 13.844 -8.496 -20.199 1.00 51.94 88 ALA A C 1
ATOM 662 O O . ALA A 1 88 ? 13.824 -7.793 -19.196 1.00 51.94 88 ALA A O 1
ATOM 663 N N . ILE A 1 89 ? 12.897 -9.423 -20.412 1.00 50.25 89 ILE A N 1
ATOM 664 C CA . ILE A 1 89 ? 11.690 -9.577 -19.561 1.00 50.25 89 ILE A CA 1
ATOM 665 C C . ILE A 1 89 ? 11.765 -10.810 -18.628 1.00 50.25 89 ILE A C 1
ATOM 667 O O . ILE A 1 89 ? 10.949 -10.934 -17.715 1.00 50.25 89 ILE A O 1
ATOM 671 N N . ALA A 1 90 ? 12.734 -11.708 -18.831 1.00 50.09 90 ALA A N 1
ATOM 672 C CA . ALA A 1 90 ? 12.932 -12.917 -18.018 1.00 50.09 90 ALA A CA 1
ATOM 673 C C . ALA A 1 90 ? 13.864 -12.665 -16.823 1.00 50.09 90 ALA A C 1
ATOM 675 O O . ALA A 1 90 ? 13.598 -13.252 -15.750 1.00 50.09 90 ALA A O 1
#

Foldseek 3Di:
DQDLLNLLLVLLVVCCVVPNLVRDALVSSCVSSVHPDSVVSCVNQVGSVSSVVVNCVVCVVVVVVLVVVLVVVQVVCVVVVNHRDPVSPD

pLDDT: mean 86.8, std 13.6, range [46.62, 98.06]

Secondary structure (DSSP, 8-state):
---HHHHHHHHHHHHHHHH-STT--HHHHHHHTT-S-HHHHHHHHSSHHHHHHHHHHHHHHHHHHHHHHHHHHHHHHHHTT----GGG--

Radius of gyration: 19.05 Å; Cα contacts (8 Å, |Δi|>4): 67; chains: 1; bounding box: 35×22×55 Å

Nearest PDB structures (foldseek):
  6mj1-assembly1_A-2  TM=8.655E-01  e=4.118E-03  Bacillus subtilis subsp. subtilis str. 168
  4me9-assembly1_B  TM=8.886E-01  e=2.617E-02  Bacillus cereus ATCC 10987
  3vuq-assembly1_B  TM=8.261E-01  e=4.759E-02  Thermus thermophilus HB8
  3kkd-assembly3_B  TM=7.435E-01  e=7.764E-02  Pseudomonas aeruginosa PAO1
  3v6g-assembly1_A  TM=6.911E-01  e=6.246E-02  Mycobacterium tuberculosis

Sequence (90 aa):
MTDTRDKLLSAAEQLFAERGVDAVSLREITRAAGARNVIAVQYHFEDRAGVLTAILAKHLPDVDARRHALLDGIEAEIDAGAGPTARAIA

Mean predicted aligned error: 7.05 Å